Protein AF-A0AB73Q2M5-F1 (afdb_monomer)

Radius of gyration: 12.97 Å; Cα contacts (8 Å, |Δi|>4): 90; chains: 1; bounding box: 26×26×37 Å

Structure (mmCIF, N/CA/C/O backbone):
data_AF-A0AB73Q2M5-F1
#
_entry.id   AF-A0AB73Q2M5-F1
#
loop_
_atom_site.group_PDB
_atom_site.id
_atom_site.type_symbol
_atom_site.label_atom_id
_atom_site.label_alt_id
_atom_site.label_comp_id
_atom_site.label_asym_id
_atom_site.label_entity_id
_atom_site.label_seq_id
_atom_site.pdbx_PDB_ins_code
_atom_site.Cartn_x
_atom_site.Cartn_y
_atom_site.Cartn_z
_atom_site.occupancy
_atom_site.B_iso_or_equiv
_atom_site.auth_seq_id
_atom_site.auth_comp_id
_atom_site.auth_asym_id
_atom_site.auth_atom_id
_atom_site.pdbx_PDB_model_num
ATOM 1 N N . MET A 1 1 ? -17.837 -9.355 15.824 1.00 52.69 1 MET A N 1
ATOM 2 C CA . MET A 1 1 ? -16.602 -8.820 15.211 1.00 52.69 1 MET A CA 1
ATOM 3 C C . MET A 1 1 ? -17.041 -7.897 14.095 1.00 52.69 1 MET A C 1
ATOM 5 O O . MET A 1 1 ? -17.843 -8.324 13.277 1.00 52.69 1 MET A O 1
ATOM 9 N N . GLU A 1 2 ? -16.627 -6.634 14.107 1.00 61.91 2 GLU A N 1
ATOM 10 C CA . GLU A 1 2 ? -16.987 -5.699 13.037 1.00 61.91 2 GLU A CA 1
ATOM 11 C C . GLU A 1 2 ? -16.347 -6.172 11.721 1.00 61.91 2 GLU A C 1
ATOM 13 O O . GLU A 1 2 ? -15.129 -6.363 11.661 1.00 61.91 2 GLU A O 1
ATOM 18 N N . ASN A 1 3 ? -17.155 -6.411 10.685 1.00 76.38 3 ASN A N 1
ATOM 19 C CA . ASN A 1 3 ? -16.654 -6.854 9.384 1.00 76.38 3 ASN A CA 1
ATOM 20 C C . ASN A 1 3 ? -15.752 -5.768 8.780 1.00 76.38 3 ASN A C 1
ATOM 22 O O . ASN A 1 3 ? -16.204 -4.653 8.524 1.00 76.38 3 ASN A O 1
ATOM 26 N N . SER A 1 4 ? -14.480 -6.092 8.534 1.00 83.38 4 SER A N 1
ATOM 27 C CA . SER A 1 4 ? -13.581 -5.189 7.812 1.00 83.38 4 SER A CA 1
ATOM 28 C C . SER A 1 4 ? -13.968 -5.126 6.335 1.00 83.38 4 SER A C 1
ATOM 30 O O . SER A 1 4 ? -14.159 -6.166 5.702 1.00 83.38 4 SER A O 1
ATOM 32 N N . LYS A 1 5 ? -14.012 -3.922 5.757 1.00 93.56 5 LYS A N 1
ATOM 33 C CA . LYS A 1 5 ? -14.129 -3.759 4.299 1.00 93.56 5 LYS A CA 1
ATOM 34 C C . LYS A 1 5 ? -12.826 -4.214 3.644 1.00 93.56 5 LYS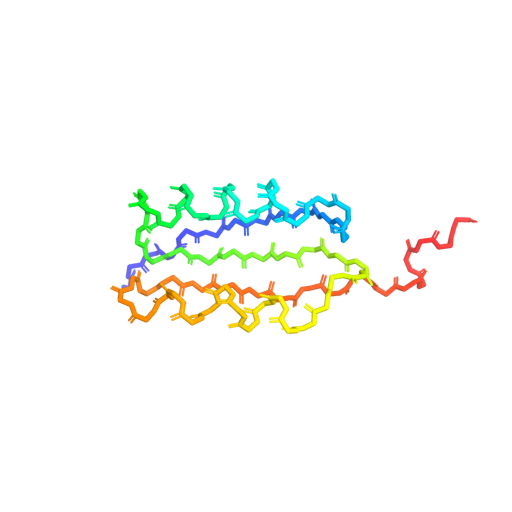 A C 1
ATOM 36 O O . LYS A 1 5 ? -11.751 -3.830 4.101 1.00 93.56 5 LYS A O 1
ATOM 41 N N . ILE A 1 6 ? -12.917 -5.022 2.591 1.00 96.00 6 ILE A N 1
ATOM 42 C CA . ILE A 1 6 ? -11.757 -5.530 1.848 1.00 96.00 6 ILE A CA 1
ATOM 43 C C . ILE A 1 6 ? -11.787 -4.945 0.439 1.00 96.00 6 ILE A C 1
ATOM 45 O O . ILE A 1 6 ? -12.798 -5.046 -0.249 1.00 96.00 6 ILE A O 1
ATOM 49 N N . ILE A 1 7 ? -10.676 -4.340 0.024 1.00 97.19 7 ILE A N 1
ATOM 50 C CA . ILE A 1 7 ? -10.500 -3.739 -1.300 1.00 97.19 7 ILE A CA 1
ATOM 51 C C . ILE A 1 7 ? -9.203 -4.285 -1.900 1.00 97.19 7 ILE A C 1
ATOM 53 O O . ILE A 1 7 ? -8.178 -4.343 -1.219 1.00 97.19 7 ILE A O 1
ATOM 57 N N . ALA A 1 8 ? -9.237 -4.676 -3.171 1.00 97.50 8 ALA A N 1
ATOM 58 C CA . ALA A 1 8 ? -8.050 -5.013 -3.947 1.00 97.50 8 ALA A CA 1
ATOM 59 C C . ALA A 1 8 ? -7.837 -3.950 -5.030 1.00 97.50 8 ALA A C 1
ATOM 61 O O . ALA A 1 8 ? -8.791 -3.534 -5.684 1.00 97.50 8 ALA A O 1
ATOM 62 N N . MET A 1 9 ? -6.595 -3.512 -5.207 1.00 97.69 9 MET A N 1
ATOM 63 C CA . MET A 1 9 ? -6.185 -2.564 -6.244 1.00 97.69 9 MET A CA 1
ATOM 64 C C . MET A 1 9 ? -4.975 -3.143 -6.976 1.00 97.69 9 MET A C 1
ATOM 66 O O . MET A 1 9 ? -4.165 -3.834 -6.359 1.00 97.69 9 MET A O 1
ATOM 70 N N . ALA A 1 10 ? -4.838 -2.854 -8.268 1.00 96.75 10 ALA A N 1
ATOM 71 C CA . ALA A 1 10 ? -3.667 -3.219 -9.059 1.00 96.75 10 ALA A CA 1
ATOM 72 C C . ALA A 1 10 ? -3.025 -1.955 -9.634 1.00 96.75 10 ALA A C 1
ATOM 74 O O . ALA A 1 10 ? -3.736 -1.088 -10.137 1.00 96.75 10 ALA A O 1
ATOM 75 N N . SER A 1 11 ? -1.705 -1.833 -9.511 1.00 96.50 11 SER A N 1
ATOM 76 C CA . SER A 1 11 ? -0.950 -0.661 -9.963 1.00 96.50 11 SER A CA 1
ATOM 77 C C . SER A 1 11 ? 0.526 -1.007 -10.129 1.00 96.50 11 SER A C 1
ATOM 79 O O . SER A 1 11 ? 1.013 -1.970 -9.535 1.00 96.50 11 SER A O 1
ATOM 81 N N . ASP A 1 12 ? 1.238 -0.173 -10.875 1.00 95.56 12 ASP A N 1
ATOM 82 C CA . ASP A 1 12 ? 2.696 -0.179 -10.982 1.00 95.56 12 ASP A CA 1
ATOM 83 C C . ASP A 1 12 ? 3.305 1.126 -10.433 1.00 95.56 12 ASP A C 1
ATOM 85 O O . ASP A 1 12 ? 2.590 2.007 -9.937 1.00 95.56 12 ASP A O 1
ATOM 89 N N . VAL A 1 13 ? 4.636 1.224 -10.481 1.00 96.38 13 VAL A N 1
ATOM 90 C CA . VAL A 1 13 ? 5.418 2.357 -9.959 1.00 96.38 13 VAL A CA 1
ATOM 91 C C . VAL A 1 13 ? 5.121 3.699 -10.647 1.00 96.38 13 VAL A C 1
ATOM 93 O O . VAL A 1 13 ? 5.336 4.749 -10.047 1.00 96.38 13 VAL A O 1
ATOM 96 N N . ASN A 1 14 ? 4.594 3.706 -11.873 1.00 97.38 14 ASN A N 1
ATOM 97 C CA . ASN A 1 14 ? 4.315 4.945 -12.607 1.00 97.38 14 ASN A CA 1
ATOM 98 C C . ASN A 1 14 ? 3.037 5.646 -12.123 1.00 97.38 14 ASN A C 1
ATOM 100 O O . ASN A 1 14 ? 2.806 6.800 -12.476 1.00 97.38 14 ASN A O 1
ATOM 104 N N . TYR A 1 15 ? 2.221 4.969 -11.307 1.00 97.69 15 TYR A N 1
ATOM 105 C CA . TYR A 1 15 ? 0.925 5.467 -10.836 1.00 97.69 15 TYR A CA 1
ATOM 106 C C . TYR A 1 15 ? 0.859 5.668 -9.314 1.00 97.69 15 TYR A C 1
ATOM 108 O O . TYR A 1 15 ? -0.228 5.693 -8.732 1.00 97.69 15 TYR A O 1
ATOM 116 N N . LEU A 1 16 ? 2.007 5.798 -8.636 1.00 96.69 16 LEU A N 1
ATOM 117 C CA . LEU A 1 16 ? 2.046 5.916 -7.173 1.00 96.69 16 LEU A CA 1
ATOM 118 C C . LEU A 1 16 ? 1.260 7.119 -6.644 1.00 96.69 16 LEU A C 1
ATOM 120 O O . LEU A 1 16 ? 0.590 6.989 -5.622 1.00 96.69 16 LEU A O 1
ATOM 124 N N . GLU A 1 17 ? 1.286 8.259 -7.334 1.00 96.50 17 GLU A N 1
ATOM 125 C CA . GLU A 1 17 ? 0.558 9.461 -6.906 1.00 96.50 17 GLU A CA 1
ATOM 126 C C . GLU A 1 17 ? -0.964 9.267 -6.972 1.00 96.50 17 GLU A C 1
ATOM 128 O O . GLU A 1 17 ? -1.697 9.635 -6.046 1.00 96.50 17 GLU A O 1
ATOM 133 N N . GLN A 1 18 ? -1.453 8.644 -8.047 1.00 98.06 18 GLN A N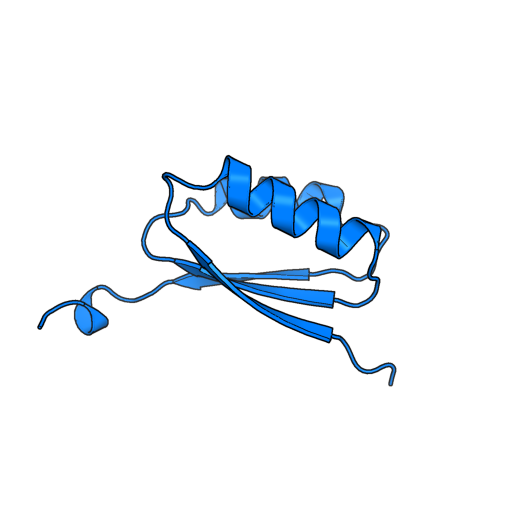 1
ATOM 134 C CA . GLN A 1 18 ? -2.868 8.338 -8.246 1.00 98.06 18 GLN A CA 1
ATOM 135 C C . GLN A 1 18 ? -3.321 7.272 -7.249 1.00 98.06 18 GLN A C 1
ATOM 137 O O . GLN A 1 18 ? -4.370 7.415 -6.615 1.00 98.06 18 GLN A O 1
ATOM 142 N N . LEU A 1 19 ? -2.503 6.233 -7.067 1.00 97.50 19 LEU A N 1
ATOM 143 C CA . LEU A 1 19 ? -2.748 5.169 -6.106 1.00 97.50 19 LEU A CA 1
ATOM 144 C C . LEU A 1 19 ? -2.826 5.722 -4.679 1.00 97.50 19 LEU A C 1
ATOM 146 O O . LEU A 1 19 ? -3.766 5.418 -3.945 1.00 97.50 19 LEU A O 1
ATOM 150 N N . GLU A 1 20 ? -1.875 6.571 -4.293 1.00 95.88 20 GLU A N 1
ATOM 151 C CA . 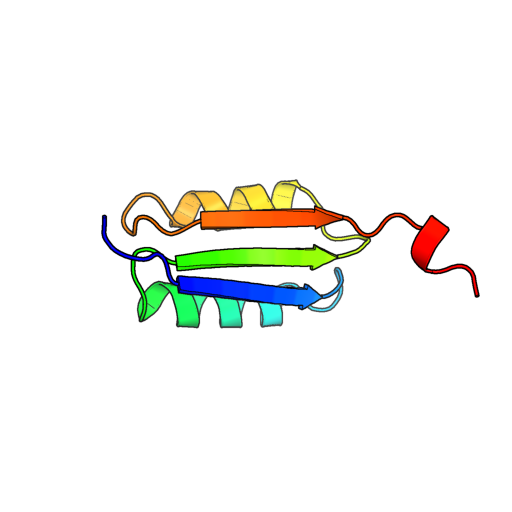GLU A 1 20 ? -1.838 7.213 -2.982 1.00 95.88 20 GLU A CA 1
ATOM 152 C C . GLU A 1 20 ? -3.043 8.131 -2.759 1.00 95.88 20 GLU A C 1
ATOM 154 O O . GLU A 1 20 ? -3.672 8.073 -1.701 1.00 95.88 20 GLU A O 1
ATOM 159 N N . THR A 1 21 ? -3.410 8.934 -3.760 1.00 96.62 21 THR A N 1
ATOM 160 C CA . THR A 1 21 ? -4.598 9.799 -3.712 1.00 96.62 21 THR A CA 1
ATOM 161 C C . THR A 1 21 ? -5.873 8.988 -3.480 1.00 96.62 21 THR A C 1
ATOM 163 O O . THR A 1 21 ? -6.676 9.326 -2.606 1.00 96.62 21 THR A O 1
ATOM 166 N N . ALA A 1 22 ? -6.040 7.884 -4.210 1.00 97.38 22 ALA A N 1
ATOM 167 C CA . ALA A 1 22 ? -7.184 6.992 -4.062 1.00 97.38 22 ALA A CA 1
ATOM 168 C C . ALA A 1 22 ? -7.213 6.305 -2.685 1.00 97.38 22 ALA A C 1
ATOM 170 O O . ALA A 1 22 ? -8.254 6.249 -2.034 1.00 97.38 22 ALA A O 1
ATOM 171 N N . ILE A 1 23 ? -6.068 5.824 -2.194 1.00 95.56 23 ILE A N 1
ATOM 172 C CA . ILE A 1 23 ? -5.967 5.210 -0.863 1.00 95.56 23 ILE A CA 1
ATOM 173 C C . ILE A 1 23 ? -6.326 6.219 0.233 1.00 95.56 23 ILE A C 1
ATOM 175 O O . ILE A 1 23 ? -7.082 5.892 1.150 1.00 95.56 23 ILE A O 1
ATOM 179 N N . LYS A 1 24 ? -5.818 7.454 0.138 1.00 92.44 24 LYS A N 1
ATOM 180 C CA . LYS A 1 24 ? -6.114 8.522 1.101 1.00 92.44 24 LYS A CA 1
ATOM 181 C C . LYS A 1 24 ? -7.601 8.855 1.136 1.00 92.44 24 LYS A C 1
ATOM 183 O O . LYS A 1 24 ? -8.161 8.933 2.226 1.00 92.44 24 LYS A O 1
ATOM 188 N N . SER A 1 25 ? -8.251 9.007 -0.019 1.00 94.88 25 SER A N 1
ATOM 189 C CA . SER A 1 25 ? -9.689 9.301 -0.064 1.00 94.88 25 SER A CA 1
ATOM 190 C C . SER A 1 25 ? -10.527 8.154 0.518 1.00 94.88 25 SER A C 1
ATOM 192 O O . SER A 1 25 ? -11.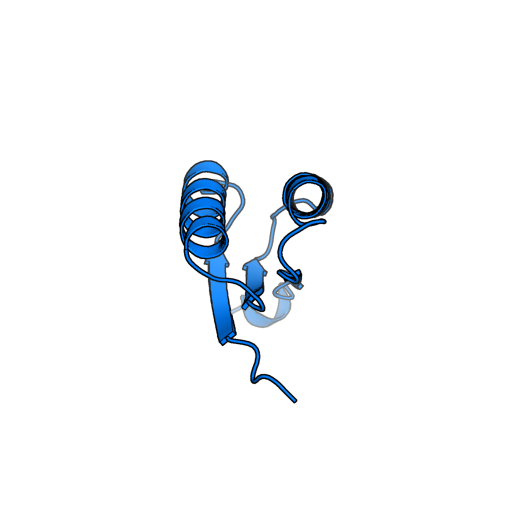444 8.399 1.304 1.00 94.88 25 SER A O 1
ATOM 194 N N . ILE A 1 26 ? -10.160 6.895 0.243 1.00 94.25 26 ILE A N 1
ATOM 195 C CA . ILE A 1 26 ? -10.804 5.717 0.844 1.00 94.25 26 ILE A CA 1
ATOM 196 C C . ILE A 1 26 ? -10.653 5.734 2.368 1.00 94.25 26 ILE A C 1
ATOM 198 O O . ILE A 1 26 ? -11.653 5.612 3.077 1.00 94.25 26 ILE A O 1
ATOM 202 N N . PHE A 1 27 ? -9.431 5.892 2.883 1.00 91.50 27 PHE A N 1
ATOM 203 C CA . PHE A 1 27 ? -9.162 5.877 4.324 1.00 91.50 27 PHE A CA 1
ATOM 204 C C . PHE A 1 27 ? -9.740 7.081 5.068 1.00 91.50 27 PHE A C 1
ATOM 206 O O . PHE A 1 27 ? -10.059 6.959 6.249 1.00 91.50 27 PHE A O 1
ATOM 213 N N . TYR A 1 28 ? -9.922 8.216 4.394 1.00 91.44 28 TYR A N 1
ATOM 214 C CA . TYR A 1 28 ? -10.574 9.388 4.970 1.00 91.44 28 TYR A CA 1
ATOM 215 C C . TYR A 1 28 ? -12.061 9.131 5.268 1.00 91.44 28 TYR A C 1
ATOM 217 O O . TYR A 1 28 ? -12.562 9.528 6.319 1.00 91.44 28 TYR A O 1
ATOM 225 N N . HIS A 1 29 ? -12.762 8.414 4.384 1.00 91.12 29 HIS A N 1
ATOM 226 C CA . HIS A 1 29 ? -14.199 8.143 4.527 1.00 91.12 29 HIS A CA 1
ATOM 227 C C . HIS A 1 29 ? -14.534 6.782 5.156 1.00 91.12 29 HIS A C 1
ATOM 229 O O . HIS A 1 29 ? -15.692 6.531 5.493 1.00 91.12 29 HIS A O 1
ATOM 235 N N . ASN A 1 30 ? -13.556 5.885 5.320 1.00 89.88 30 ASN A N 1
ATOM 236 C CA . ASN A 1 30 ? -13.783 4.529 5.816 1.00 89.88 30 ASN A CA 1
ATOM 237 C C . ASN A 1 30 ? -12.817 4.173 6.953 1.00 89.88 30 ASN A C 1
ATOM 239 O O . ASN A 1 30 ? -11.602 4.325 6.837 1.00 89.88 30 ASN A O 1
ATOM 243 N N . ARG A 1 31 ? -13.371 3.623 8.039 1.00 88.31 31 ARG A N 1
ATOM 244 C CA . ARG A 1 31 ? -12.614 2.961 9.113 1.00 88.31 31 ARG A CA 1
ATOM 245 C C . ARG A 1 31 ? -12.612 1.448 8.899 1.00 88.31 31 ARG A C 1
ATOM 247 O O . ARG A 1 31 ? -13.438 0.934 8.142 1.00 88.31 31 ARG A O 1
ATOM 254 N N . ASN A 1 32 ? -11.711 0.739 9.581 1.00 91.25 32 ASN A N 1
ATOM 255 C CA . ASN A 1 32 ? -11.652 -0.728 9.577 1.00 91.25 32 ASN A CA 1
ATOM 256 C C . ASN A 1 32 ? -11.562 -1.334 8.154 1.00 91.25 32 ASN A C 1
ATOM 258 O O . ASN A 1 32 ? -12.231 -2.317 7.829 1.00 91.25 32 ASN A O 1
ATOM 262 N N . THR A 1 33 ? -10.772 -0.711 7.274 1.00 93.12 33 THR A N 1
ATOM 263 C CA . THR A 1 33 ? -10.619 -1.094 5.861 1.00 93.12 33 THR A CA 1
ATOM 264 C C . THR A 1 33 ? -9.253 -1.726 5.597 1.00 93.12 33 THR A C 1
ATOM 266 O O . THR A 1 33 ? -8.218 -1.213 6.021 1.00 93.12 33 THR A O 1
ATOM 269 N N . LYS A 1 34 ? -9.243 -2.836 4.857 1.00 95.19 34 LYS A N 1
ATOM 270 C CA . LYS A 1 34 ? -8.048 -3.563 4.416 1.00 95.19 34 LYS A CA 1
ATOM 271 C C . LYS A 1 34 ? -7.892 -3.405 2.907 1.00 95.19 34 LYS A C 1
ATOM 273 O O . LYS A 1 34 ? -8.746 -3.870 2.155 1.00 95.19 34 LYS A O 1
ATOM 278 N N . ILE A 1 35 ? -6.802 -2.780 2.475 1.00 97.00 35 ILE A N 1
ATOM 279 C CA . ILE A 1 35 ? -6.461 -2.618 1.059 1.00 97.00 35 ILE A CA 1
ATOM 280 C C . ILE A 1 35 ? -5.307 -3.561 0.701 1.00 97.00 35 ILE A C 1
ATOM 282 O O . ILE A 1 35 ? -4.274 -3.566 1.368 1.00 97.00 35 ILE A O 1
ATOM 286 N N . TYR A 1 36 ? -5.467 -4.352 -0.356 1.00 97.62 36 TYR A N 1
ATOM 287 C CA . TYR A 1 36 ? -4.425 -5.204 -0.934 1.00 97.62 36 TYR A CA 1
ATOM 288 C C . TYR A 1 36 ? -3.958 -4.602 -2.260 1.00 97.62 36 TYR A C 1
ATOM 290 O O . TYR A 1 36 ? -4.777 -4.403 -3.155 1.00 97.62 36 TYR A O 1
ATOM 298 N N . ILE A 1 37 ? -2.660 -4.325 -2.392 1.00 97.81 37 ILE A N 1
ATOM 299 C CA . ILE A 1 37 ? -2.070 -3.755 -3.609 1.00 97.81 37 ILE A CA 1
ATOM 300 C C . ILE A 1 37 ? -1.325 -4.840 -4.373 1.00 97.81 37 ILE A C 1
ATOM 302 O O . ILE A 1 37 ? -0.253 -5.288 -3.961 1.00 97.81 37 ILE A O 1
ATOM 306 N N . ILE A 1 38 ? -1.896 -5.234 -5.501 1.00 96.94 38 ILE A N 1
ATOM 307 C CA . ILE A 1 38 ? -1.302 -6.156 -6.458 1.00 96.94 38 ILE A CA 1
ATOM 308 C C . ILE A 1 38 ? -0.357 -5.356 -7.358 1.00 96.94 38 ILE A C 1
ATOM 310 O O . ILE A 1 38 ? -0.790 -4.423 -8.028 1.00 96.94 38 ILE A O 1
ATOM 314 N N . ASN A 1 39 ? 0.934 -5.680 -7.350 1.00 95.56 39 ASN A N 1
ATOM 315 C CA . ASN A 1 39 ? 1.941 -4.930 -8.110 1.00 95.56 39 ASN A CA 1
ATOM 316 C C . ASN A 1 39 ? 3.170 -5.789 -8.441 1.00 95.56 39 ASN A C 1
ATOM 318 O O . ASN A 1 39 ? 3.401 -6.810 -7.796 1.00 95.56 39 ASN A O 1
ATOM 322 N N . SER A 1 40 ? 3.992 -5.372 -9.405 1.00 92.56 40 SER A N 1
ATOM 323 C CA . SER A 1 40 ? 5.260 -6.045 -9.742 1.00 92.56 40 SER A CA 1
ATOM 324 C C . SER A 1 40 ? 6.507 -5.293 -9.270 1.00 92.56 40 SER A C 1
ATOM 326 O O . SER A 1 40 ? 7.541 -5.913 -9.033 1.00 92.56 40 SER A O 1
ATOM 328 N N . ASP A 1 41 ? 6.428 -3.976 -9.095 1.00 94.50 41 ASP A N 1
ATOM 329 C CA . ASP A 1 41 ? 7.594 -3.083 -9.061 1.00 94.50 41 ASP A CA 1
ATOM 330 C C . ASP A 1 41 ? 7.511 -1.951 -8.019 1.00 94.50 41 ASP A C 1
ATOM 332 O O . ASP A 1 41 ? 8.490 -1.233 -7.832 1.00 94.50 41 ASP A O 1
ATOM 336 N N . ILE A 1 42 ? 6.412 -1.829 -7.263 1.00 96.88 42 ILE A N 1
ATOM 337 C CA . ILE A 1 42 ? 6.281 -0.799 -6.218 1.00 96.88 42 ILE A CA 1
ATOM 338 C C . ILE A 1 42 ? 7.244 -1.088 -5.049 1.00 96.88 42 ILE A C 1
ATOM 340 O O . ILE A 1 42 ? 7.197 -2.181 -4.479 1.00 96.88 42 ILE A O 1
ATOM 344 N N . PRO A 1 43 ? 8.109 -0.149 -4.641 1.00 96.38 43 PRO A N 1
ATOM 345 C CA . PRO A 1 43 ? 9.078 -0.379 -3.571 1.00 96.38 43 PRO A CA 1
ATOM 346 C C . PRO A 1 43 ? 8.413 -0.553 -2.195 1.00 96.38 43 PRO A C 1
ATOM 348 O O . PRO A 1 43 ? 7.387 0.062 -1.891 1.00 96.38 43 PRO A O 1
ATOM 351 N N . GLN A 1 44 ? 9.022 -1.361 -1.320 1.00 95.56 44 GLN A N 1
ATOM 352 C CA . GLN A 1 44 ? 8.504 -1.610 0.033 1.00 95.56 44 GLN A CA 1
ATOM 353 C C . GLN A 1 44 ? 8.495 -0.329 0.888 1.00 95.56 44 GLN A C 1
ATOM 355 O O . GLN A 1 44 ? 7.633 -0.149 1.753 1.00 95.56 44 GLN A O 1
ATOM 360 N N . GLU A 1 45 ? 9.417 0.593 0.619 1.00 95.88 45 GLU A N 1
ATOM 361 C CA . GLU A 1 45 ? 9.537 1.906 1.246 1.00 95.88 45 GLU A CA 1
ATOM 362 C C . GLU A 1 45 ? 8.281 2.754 1.038 1.00 95.88 45 GLU A C 1
ATOM 364 O O . GLU A 1 45 ? 7.844 3.430 1.972 1.00 95.88 45 GLU A O 1
ATOM 369 N N . TRP A 1 46 ? 7.653 2.669 -0.139 1.00 96.12 46 TRP A N 1
ATOM 370 C CA . TRP A 1 46 ? 6.400 3.371 -0.409 1.00 96.12 46 TRP A CA 1
ATOM 371 C C . TRP A 1 46 ? 5.270 2.834 0.482 1.00 96.12 46 TRP A C 1
ATOM 373 O O . TRP A 1 46 ? 4.575 3.607 1.141 1.00 96.12 46 TRP A O 1
ATOM 383 N N . PHE A 1 47 ? 5.150 1.511 0.643 1.00 96.38 47 PHE A N 1
ATOM 384 C CA . PHE A 1 47 ? 4.182 0.931 1.585 1.00 96.38 47 PHE A CA 1
ATOM 385 C C . PHE A 1 47 ? 4.440 1.365 3.032 1.00 96.38 47 PHE A C 1
ATOM 387 O O . PHE A 1 47 ? 3.497 1.619 3.786 1.00 96.38 47 PHE A O 1
ATOM 394 N N . ASN A 1 48 ? 5.709 1.459 3.430 1.00 94.19 48 ASN A N 1
ATOM 395 C CA . ASN A 1 48 ? 6.082 1.942 4.756 1.00 94.19 48 ASN A CA 1
ATOM 396 C C . ASN A 1 48 ? 5.699 3.417 4.944 1.00 94.19 48 ASN A C 1
ATOM 398 O O . ASN A 1 48 ? 5.212 3.772 6.016 1.00 94.19 48 ASN A O 1
ATOM 402 N N . HIS A 1 49 ? 5.856 4.254 3.912 1.00 93.44 49 HIS A N 1
ATOM 403 C CA . HIS A 1 49 ? 5.401 5.645 3.921 1.00 93.44 49 HIS A CA 1
ATOM 404 C C . HIS A 1 49 ? 3.886 5.741 4.154 1.00 93.44 49 HIS A C 1
ATOM 406 O O . HIS A 1 49 ? 3.456 6.428 5.080 1.00 93.44 49 HIS A O 1
ATOM 412 N N . ILE A 1 50 ? 3.079 4.985 3.401 1.00 92.56 50 ILE A N 1
ATOM 413 C CA . ILE A 1 50 ? 1.614 4.994 3.545 1.00 92.56 50 ILE A CA 1
ATOM 414 C C . ILE A 1 50 ? 1.181 4.545 4.947 1.00 92.56 50 ILE A C 1
ATOM 416 O O . ILE A 1 50 ? 0.342 5.192 5.575 1.00 92.56 50 ILE A O 1
ATOM 420 N N . ARG A 1 51 ? 1.775 3.467 5.478 1.00 93.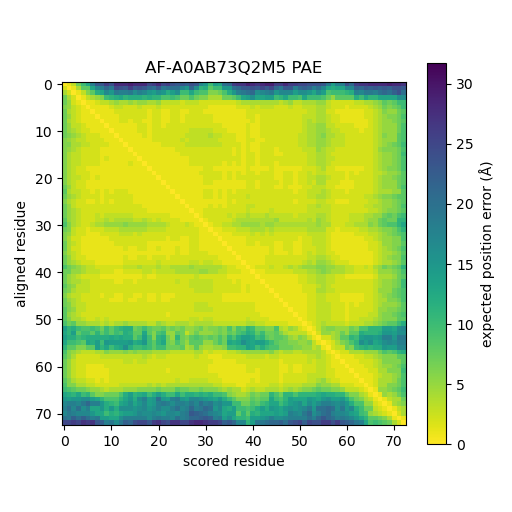19 51 ARG A N 1
ATOM 421 C CA . ARG A 1 51 ? 1.416 2.912 6.797 1.00 93.19 51 ARG A CA 1
ATOM 422 C C . ARG A 1 51 ? 1.654 3.877 7.955 1.00 93.19 51 ARG A C 1
ATOM 424 O O . ARG A 1 51 ? 0.902 3.821 8.926 1.00 93.19 51 ARG A O 1
ATOM 431 N N . ARG A 1 52 ? 2.639 4.780 7.854 1.00 88.00 52 ARG A N 1
ATOM 432 C CA . ARG A 1 52 ? 2.925 5.781 8.900 1.00 88.00 52 ARG A CA 1
ATOM 433 C C . ARG A 1 52 ? 1.743 6.710 9.183 1.00 88.00 52 ARG A C 1
ATOM 435 O O . ARG A 1 52 ? 1.6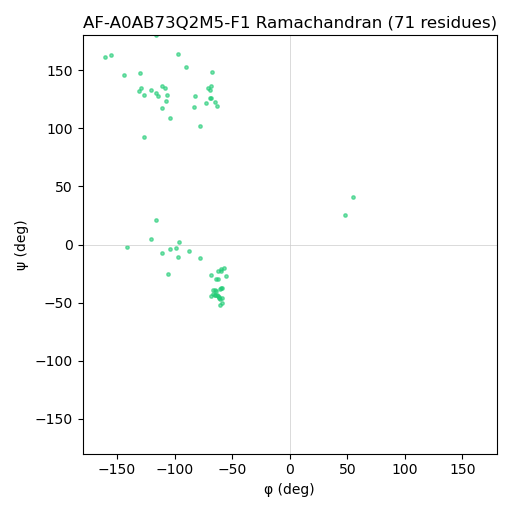56 7.257 10.273 1.00 88.00 52 ARG A O 1
ATOM 442 N N . ASN A 1 53 ? 0.819 6.861 8.238 1.00 76.56 53 ASN A N 1
ATOM 443 C CA . ASN A 1 53 ? -0.341 7.737 8.386 1.00 76.56 53 ASN A CA 1
ATOM 444 C C . ASN A 1 53 ? -1.609 6.990 8.860 1.00 76.56 53 ASN A C 1
ATOM 446 O O . ASN A 1 53 ? -2.665 7.604 8.992 1.00 76.56 53 ASN A O 1
ATOM 450 N N . LEU A 1 54 ? -1.538 5.674 9.126 1.00 77.75 54 LEU A N 1
ATOM 451 C CA . LEU A 1 54 ? -2.715 4.828 9.408 1.00 77.75 54 LEU A CA 1
ATOM 452 C C . LEU A 1 54 ? -2.994 4.561 10.892 1.00 77.75 54 LEU A C 1
ATOM 454 O O . LEU A 1 54 ? -4.009 3.939 11.207 1.00 77.75 54 LEU A O 1
ATOM 458 N N . TYR A 1 55 ? -2.147 5.038 11.810 1.00 64.81 55 TYR A N 1
ATOM 459 C CA . TYR A 1 55 ? -2.173 4.642 13.228 1.00 64.81 55 TYR A CA 1
ATOM 460 C C . TYR A 1 55 ? -3.505 4.882 13.961 1.00 64.81 55 TYR A C 1
ATOM 462 O O . TYR A 1 55 ? -3.754 4.245 14.979 1.00 64.81 55 TYR A O 1
ATOM 470 N N . LEU A 1 56 ? -4.378 5.759 13.455 1.00 67.94 56 LEU A N 1
ATOM 471 C CA . LEU A 1 56 ? -5.605 6.170 14.149 1.00 67.94 56 LEU A CA 1
ATOM 472 C C . LEU A 1 56 ? -6.905 5.540 13.609 1.00 67.94 56 LEU A C 1
ATOM 474 O O . LEU A 1 56 ? -7.968 5.799 14.167 1.00 67.94 56 LEU A O 1
ATOM 478 N N . THR A 1 57 ? -6.873 4.746 12.528 1.00 76.38 57 THR A N 1
ATOM 479 C CA . THR A 1 57 ? -8.105 4.403 11.769 1.00 76.38 57 THR A CA 1
ATOM 480 C C . THR A 1 57 ? -8.447 2.910 11.671 1.00 76.38 57 THR A C 1
ATOM 482 O O . THR A 1 57 ? -9.422 2.544 11.011 1.00 76.38 57 THR A O 1
ATOM 485 N N . ASN A 1 58 ? -7.687 2.033 12.340 1.00 88.69 58 ASN A N 1
ATOM 486 C CA . ASN A 1 58 ? -7.756 0.568 12.173 1.00 88.69 58 ASN A CA 1
ATOM 487 C C . ASN A 1 58 ? -7.732 0.125 10.692 1.00 88.69 58 ASN A C 1
ATOM 489 O O . ASN A 1 58 ? -8.273 -0.916 10.320 1.00 88.69 58 ASN A O 1
ATOM 493 N N . ASN A 1 59 ? -7.143 0.957 9.831 1.00 92.38 59 ASN A N 1
ATOM 494 C CA . ASN A 1 59 ? -6.980 0.698 8.412 1.00 92.38 59 ASN A CA 1
ATOM 495 C C . ASN A 1 59 ? -5.652 -0.026 8.176 1.00 92.38 59 ASN A C 1
ATOM 497 O O . ASN A 1 59 ? -4.707 0.087 8.956 1.00 92.38 59 ASN A O 1
ATOM 501 N N . SER A 1 60 ? -5.567 -0.811 7.107 1.00 94.19 60 SER A N 1
ATOM 502 C CA . SER A 1 60 ? -4.375 -1.604 6.798 1.00 94.19 60 SER A CA 1
ATOM 503 C C . SER A 1 60 ? -4.132 -1.683 5.300 1.00 94.19 60 SER A C 1
ATOM 505 O O . SER A 1 60 ? -5.076 -1.762 4.515 1.00 94.19 60 SER A O 1
ATOM 507 N N . ILE A 1 61 ? -2.855 -1.713 4.915 1.00 95.88 61 ILE A N 1
ATOM 508 C CA . ILE A 1 61 ? -2.419 -1.890 3.529 1.00 95.88 61 ILE A CA 1
ATOM 509 C C . ILE A 1 61 ? -1.417 -3.044 3.407 1.00 95.88 61 ILE A C 1
ATOM 511 O O . ILE A 1 61 ? -0.408 -3.103 4.125 1.00 95.88 61 ILE A O 1
ATOM 515 N N . PHE A 1 62 ? -1.690 -3.957 2.479 1.00 96.19 62 PHE A N 1
ATOM 516 C CA . PHE A 1 62 ? -0.923 -5.176 2.243 1.00 96.19 62 PHE A CA 1
ATOM 517 C C . PHE A 1 62 ? -0.295 -5.159 0.850 1.00 96.19 62 PHE A C 1
ATOM 519 O O . PHE A 1 62 ? -0.986 -4.930 -0.140 1.00 96.19 62 PHE A O 1
ATOM 526 N N . ASP A 1 63 ? 1.003 -5.443 0.786 1.00 97.00 63 ASP A N 1
ATOM 527 C CA . ASP A 1 63 ? 1.735 -5.620 -0.470 1.00 97.00 63 ASP A CA 1
ATOM 528 C C . ASP A 1 63 ? 1.522 -7.049 -0.994 1.00 97.00 63 ASP A C 1
ATOM 530 O O . ASP A 1 63 ? 1.687 -8.024 -0.249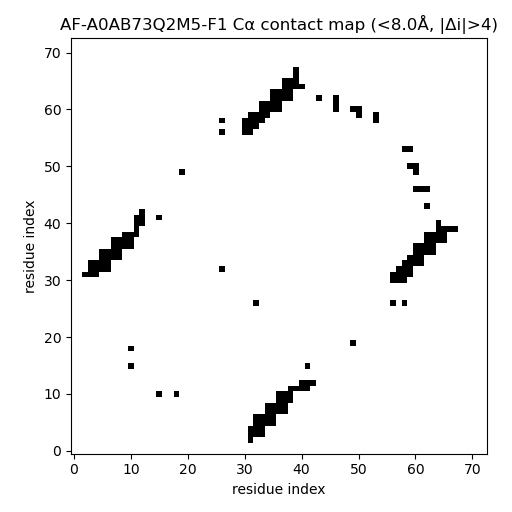 1.00 97.00 63 ASP A O 1
ATOM 534 N N . LYS A 1 64 ? 1.106 -7.176 -2.258 1.00 96.12 64 LYS A N 1
ATOM 535 C CA . LYS A 1 64 ? 0.928 -8.444 -2.968 1.00 96.12 64 LYS A CA 1
ATOM 536 C C . LYS A 1 64 ? 1.698 -8.413 -4.284 1.00 96.12 64 LYS A C 1
ATOM 538 O O . LYS A 1 64 ? 1.184 -8.011 -5.324 1.00 96.12 64 LYS A O 1
ATOM 543 N N . LYS A 1 65 ? 2.940 -8.892 -4.226 1.00 92.69 65 LYS A N 1
ATOM 544 C CA . LYS A 1 65 ? 3.812 -8.990 -5.394 1.00 92.69 65 LYS A CA 1
ATOM 545 C C . LYS A 1 65 ? 3.332 -10.045 -6.386 1.00 92.69 65 LYS A C 1
ATOM 547 O O . LYS A 1 65 ? 3.172 -11.211 -6.027 1.00 92.69 65 LYS A O 1
ATOM 552 N N . LEU A 1 66 ? 3.163 -9.642 -7.642 1.00 89.62 66 LEU A N 1
ATOM 553 C CA . LEU A 1 66 ? 3.032 -10.566 -8.762 1.00 89.62 66 LEU A CA 1
ATOM 554 C C . LEU A 1 66 ? 4.403 -11.179 -9.053 1.00 89.62 66 LEU A C 1
ATOM 556 O O . LEU A 1 66 ? 5.368 -10.467 -9.336 1.00 89.62 66 LEU A O 1
ATOM 560 N N . MET A 1 67 ? 4.503 -12.507 -8.988 1.00 79.25 67 MET A N 1
ATOM 561 C CA . MET A 1 67 ? 5.704 -13.191 -9.468 1.00 79.25 67 MET A CA 1
ATOM 562 C C . MET A 1 67 ? 5.778 -13.065 -10.990 1.00 79.25 67 MET A C 1
ATOM 564 O O . MET A 1 67 ? 4.790 -13.298 -11.683 1.00 79.25 67 MET A O 1
ATOM 568 N N . LYS A 1 68 ? 6.972 -12.777 -11.519 1.00 67.06 68 LYS A N 1
ATOM 569 C CA . LYS A 1 68 ? 7.211 -12.672 -12.970 1.00 67.06 68 LYS A CA 1
ATOM 570 C C . LYS A 1 68 ? 6.789 -13.926 -13.752 1.00 67.06 68 LYS A C 1
ATOM 572 O O . LYS A 1 68 ? 6.402 -13.804 -14.905 1.00 67.06 68 LYS A O 1
ATOM 577 N N . ALA A 1 69 ? 6.793 -15.098 -13.112 1.00 69.19 69 ALA A N 1
ATOM 578 C CA 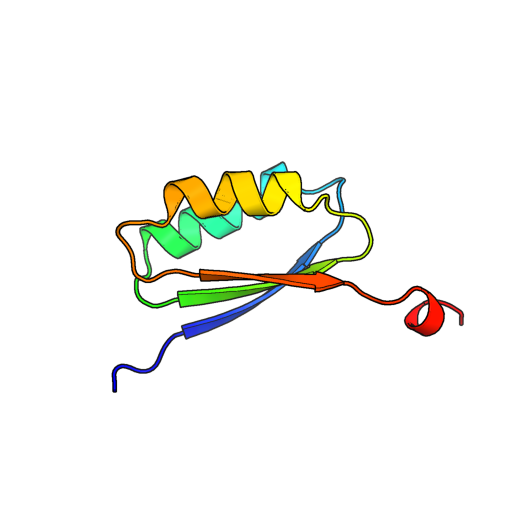. ALA A 1 69 ? 6.332 -16.360 -13.697 1.00 69.19 69 ALA A CA 1
ATOM 579 C C . ALA A 1 69 ? 4.856 -16.349 -14.146 1.00 69.19 69 ALA A C 1
ATOM 581 O O . ALA A 1 69 ? 4.478 -17.152 -14.987 1.00 69.19 69 ALA A O 1
ATOM 582 N N . TYR A 1 70 ? 4.025 -15.442 -13.619 1.00 63.28 70 TYR A N 1
ATOM 583 C CA . TYR A 1 70 ? 2.623 -15.300 -14.033 1.00 63.28 70 TYR A CA 1
ATOM 584 C C . TYR A 1 70 ? 2.428 -14.366 -15.236 1.00 63.28 70 TYR A C 1
ATOM 586 O O . TYR A 1 70 ? 1.306 -14.223 -15.710 1.00 63.28 70 TYR A O 1
ATOM 594 N N . LEU A 1 71 ? 3.492 -13.702 -15.702 1.00 62.16 71 LEU A N 1
ATOM 595 C CA . LEU A 1 71 ? 3.436 -12.702 -16.776 1.00 62.16 71 LEU A CA 1
ATOM 596 C C . LEU A 1 71 ? 4.118 -13.174 -18.070 1.00 62.16 71 LEU A C 1
ATOM 598 O O . LEU A 1 71 ? 4.021 -12.495 -19.088 1.00 62.16 71 LEU A O 1
ATOM 602 N N . SER A 1 72 ? 4.798 -14.323 -18.053 1.00 60.62 72 SER A N 1
ATOM 603 C CA . SER A 1 72 ? 5.307 -14.975 -19.262 1.00 60.62 72 SER A CA 1
ATOM 604 C C . SER A 1 72 ? 4.158 -15.694 -19.970 1.00 60.62 72 SER A C 1
ATOM 606 O O . SER A 1 72 ? 3.734 -16.756 -19.513 1.00 60.62 72 SER A O 1
ATOM 608 N N . THR A 1 73 ? 3.643 -15.072 -21.034 1.00 55.62 73 THR A N 1
ATOM 609 C CA . THR A 1 73 ? 2.720 -15.688 -22.005 1.00 55.62 73 THR A CA 1
ATOM 610 C C . THR A 1 73 ? 3.519 -16.339 -23.124 1.00 55.62 73 THR A C 1
ATOM 612 O O . THR A 1 73 ? 4.574 -15.762 -23.477 1.00 55.62 73 THR A O 1
#

Solvent-accessible surface area (backbone atoms only — not comparable to full-atom values): 4459 Å² total; per-residue (Å²): 131,85,82,61,51,78,48,80,47,77,54,50,60,92,42,49,70,61,52,50,52,53,52,49,56,48,55,74,80,42,64,37,32,38,39,37,40,38,27,76,65,59,57,69,67,58,57,54,58,59,55,73,75,32,85,86,42,72,42,49,80,43,88,40,75,54,60,70,82,80,69,71,126

Organism: Limosilactobacillus reuteri (NCBI:txid1598)

Sequence (73 aa):
MENSKIIAMASDVNYLEQLETAIKSIFYHNRNTKIYIINSDIPQEWFNHIRRNLYLTNNSIFDKKLMKAYLST

Foldseek 3Di:
DPDAAEEEDEDEPVCLVVVLVVVVVCQVVDARYEYEYEYAHDDVVSLVVSVVVCPPGNYYYHYHHDDCVVVDD

Secondary structure (DSSP, 8-state):
-PPPEEEEEE--GGGHHHHHHHHHHHHHH-SSEEEEEEESS--HHHHHHHHTT-TTTT-EEEEEEPPGGGT--

Nearest PDB structures (foldseek):
  5gvv-assembly1_A  TM=8.911E-01  e=4.113E-05  Streptococ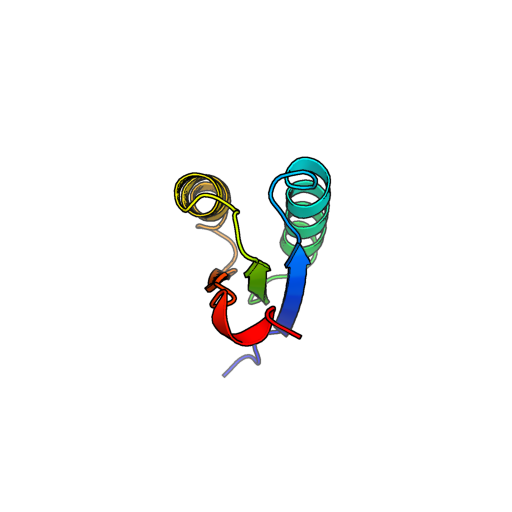cus pneumoniae
  5gvw-assembly1_D  TM=9.096E-01  e=7.078E-05  Streptococcus pneumoniae
  5gvw-assembly1_C  TM=8.938E-01  e=1.830E-04  Streptococcus pneumoniae
  5gvv-assembly1_F  TM=8.806E-01  e=2.096E-04  Streptococcus pneumoniae
  1v82-assembly1_A  TM=5.965E-01  e=8.756E-03  Homo sapiens

InterPro domains:
  IPR029044 Nucleotide-diphospho-sugar transferases [G3DSA:3.90.550.10] (5-73)
  IPR029044 Nucleotide-diphospho-sugar transferases [SSF53448] (7-62)

pLDDT: mean 89.01, std 11.87, range [52.69, 98.06]

Mean predicted aligned error: 4.85 Å